Protein AF-A0A0F5L695-F1 (afdb_monomer)

Sequence (69 aa):
MVTSTMSKELSMTTEGHIAALERRHQEL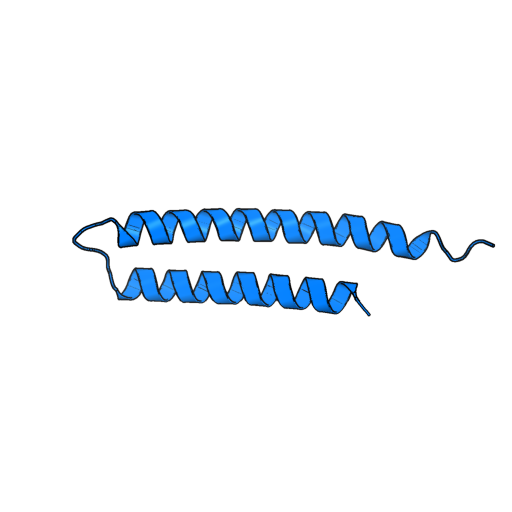DRQIQAEMQNRQYDDLMVSALKRKKLEVKDELARFNIADRH

Mean predicted aligned error: 9.99 Å

InterPro domains:
  IPR007420 Protein of unknown function DUF465 [PF04325] (19-62)
  IPR038444 DUF465 superfamily [G3DSA:6.10.280.50] (6-68)

Radius of gyration: 16.96 Å; Cα contacts (8 Å, |Δi|>4): 25; chains: 1; bounding box: 42×17×51 Å

Structure (mmCIF, N/CA/C/O backbone):
data_AF-A0A0F5L695-F1
#
_entry.id   AF-A0A0F5L695-F1
#
loop_
_atom_site.group_PDB
_atom_site.id
_atom_site.type_symbol
_atom_site.label_atom_id
_atom_site.label_alt_id
_atom_site.label_comp_id
_atom_site.label_asym_id
_atom_site.label_entity_id
_atom_site.label_seq_id
_atom_site.pdbx_PDB_ins_code
_atom_site.Cartn_x
_atom_site.Cartn_y
_atom_site.Cartn_z
_atom_site.occupancy
_atom_site.B_iso_or_equiv
_atom_site.auth_seq_id
_atom_site.auth_comp_id
_atom_site.auth_asym_id
_atom_site.auth_atom_id
_atom_site.pdbx_PDB_model_num
ATOM 1 N N . MET A 1 1 ? 27.934 -4.846 -31.814 1.00 43.91 1 MET A N 1
ATOM 2 C CA . MET A 1 1 ? 27.573 -4.822 -30.379 1.00 43.91 1 MET A CA 1
ATOM 3 C C . MET A 1 1 ? 26.586 -3.679 -30.121 1.00 43.91 1 MET A C 1
ATOM 5 O O . MET A 1 1 ? 27.001 -2.646 -29.622 1.00 43.91 1 MET A O 1
ATOM 9 N N . VAL A 1 2 ? 25.311 -3.798 -30.518 1.00 50.38 2 VAL A N 1
ATOM 10 C CA . VAL A 1 2 ? 24.323 -2.700 -30.338 1.00 50.38 2 VAL A CA 1
ATOM 11 C C . VAL A 1 2 ? 22.940 -3.162 -29.860 1.00 50.38 2 VAL A C 1
ATOM 13 O O . VAL A 1 2 ? 22.002 -2.379 -29.855 1.00 50.38 2 VAL A O 1
ATOM 16 N N . THR A 1 3 ? 22.785 -4.411 -29.418 1.00 45.16 3 THR A N 1
ATOM 17 C CA . THR A 1 3 ? 21.479 -4.935 -28.974 1.00 45.16 3 THR A CA 1
ATOM 18 C C . THR A 1 3 ? 21.243 -4.858 -27.460 1.00 45.16 3 THR A C 1
ATOM 20 O O . THR A 1 3 ? 20.151 -5.182 -27.016 1.00 45.16 3 THR A O 1
ATOM 23 N N . SER A 1 4 ? 22.207 -4.397 -26.651 1.00 51.44 4 SER A N 1
ATOM 24 C CA . SER A 1 4 ? 22.076 -4.413 -25.178 1.00 51.44 4 SER A CA 1
ATOM 25 C C . SER A 1 4 ? 21.402 -3.187 -24.547 1.00 51.44 4 SER A C 1
ATOM 27 O O . SER A 1 4 ? 21.179 -3.197 -23.340 1.00 51.44 4 SER A O 1
ATOM 29 N N . THR A 1 5 ? 21.071 -2.133 -25.299 1.00 54.41 5 THR A N 1
ATOM 30 C CA . THR A 1 5 ? 20.538 -0.890 -24.700 1.00 54.41 5 THR A CA 1
ATOM 31 C C . THR A 1 5 ? 19.026 -0.940 -24.435 1.00 54.41 5 THR A C 1
ATOM 33 O O . THR A 1 5 ? 18.560 -0.326 -23.483 1.00 54.41 5 THR A O 1
ATOM 36 N N . MET A 1 6 ? 18.261 -1.727 -25.203 1.00 51.84 6 MET A N 1
ATOM 37 C CA . MET A 1 6 ? 16.788 -1.783 -25.108 1.00 51.84 6 MET A CA 1
ATOM 38 C C . MET A 1 6 ? 16.277 -2.436 -23.808 1.00 51.84 6 MET A C 1
ATOM 40 O O . MET A 1 6 ? 15.205 -2.093 -23.321 1.00 51.84 6 MET A O 1
ATOM 44 N N . SER A 1 7 ? 17.047 -3.342 -23.199 1.00 53.53 7 SER A N 1
ATOM 45 C CA . SER A 1 7 ? 16.647 -4.033 -21.961 1.00 53.53 7 SER A CA 1
ATOM 46 C C . SER A 1 7 ? 16.684 -3.133 -20.719 1.00 53.53 7 SER A C 1
ATOM 48 O O . SER A 1 7 ? 16.066 -3.460 -19.713 1.00 53.53 7 SER A O 1
ATOM 50 N N . LYS A 1 8 ? 17.398 -1.998 -20.770 1.00 53.00 8 LYS A N 1
ATOM 51 C CA . LYS A 1 8 ? 17.633 -1.128 -19.603 1.00 53.00 8 LYS A CA 1
ATOM 52 C C . LYS A 1 8 ? 16.604 -0.001 -19.438 1.00 53.00 8 LYS A C 1
ATOM 54 O O . LYS A 1 8 ? 16.513 0.596 -18.370 1.00 53.00 8 LYS A O 1
ATOM 59 N N . GLU A 1 9 ? 15.814 0.288 -20.470 1.00 52.31 9 GLU A N 1
ATOM 60 C CA . GLU A 1 9 ? 14.735 1.289 -20.399 1.00 52.31 9 GLU A CA 1
ATOM 61 C C . GLU A 1 9 ? 13.435 0.697 -19.825 1.00 52.31 9 GLU A C 1
ATOM 63 O O . GLU A 1 9 ? 12.680 1.379 -19.126 1.00 52.31 9 GLU A O 1
ATOM 68 N N . LEU A 1 10 ? 13.216 -0.607 -20.031 1.00 53.78 10 LEU A N 1
ATOM 69 C CA . LEU A 1 10 ? 12.128 -1.355 -19.398 1.00 53.78 10 LEU A CA 1
ATOM 70 C C . LEU A 1 10 ? 12.304 -1.413 -17.872 1.00 53.78 10 LEU A C 1
ATOM 72 O O . LEU A 1 10 ? 11.339 -1.147 -17.160 1.00 53.78 10 LEU A O 1
ATOM 76 N N . SER A 1 11 ? 13.533 -1.617 -17.375 1.00 55.09 11 SER A N 1
ATOM 77 C CA . SER A 1 11 ? 13.818 -1.688 -15.932 1.00 55.09 11 SER A CA 1
ATOM 78 C C . SER A 1 11 ? 13.547 -0.375 -15.182 1.00 55.09 11 SER A C 1
ATOM 80 O O . SER A 1 11 ? 13.048 -0.388 -14.062 1.00 55.09 11 SER A O 1
ATOM 82 N N . MET A 1 12 ? 13.802 0.789 -15.799 1.00 60.31 12 MET A N 1
ATOM 83 C CA . MET A 1 12 ? 13.457 2.078 -15.169 1.00 60.31 12 MET A CA 1
ATOM 84 C C . MET A 1 12 ? 11.942 2.314 -15.111 1.00 60.31 12 MET A C 1
ATOM 86 O O . MET A 1 12 ? 11.435 2.936 -14.175 1.00 60.31 12 MET A O 1
ATOM 90 N N . THR A 1 13 ? 11.205 1.815 -16.104 1.00 61.25 13 THR A N 1
ATOM 91 C CA . THR A 1 13 ? 9.747 1.973 -16.166 1.00 61.25 13 THR A CA 1
ATOM 92 C C . THR A 1 13 ? 9.043 1.037 -15.176 1.00 61.25 13 THR A C 1
ATOM 94 O O . THR A 1 13 ? 8.043 1.429 -14.564 1.00 61.25 13 THR A O 1
ATOM 97 N N . THR A 1 14 ? 9.580 -0.171 -14.966 1.00 66.31 14 THR A N 1
ATOM 98 C CA . THR A 1 14 ? 9.094 -1.116 -13.951 1.00 66.31 14 THR A CA 1
ATOM 99 C C . THR A 1 14 ? 9.403 -0.627 -12.538 1.00 66.31 14 THR A C 1
ATOM 101 O O . THR A 1 14 ? 8.498 -0.635 -11.705 1.00 66.31 14 THR A O 1
ATOM 104 N N . GLU A 1 15 ? 10.597 -0.085 -12.274 1.00 67.88 15 GLU A N 1
ATOM 105 C CA . GLU A 1 15 ? 10.940 0.525 -10.976 1.00 67.88 15 GLU A CA 1
ATOM 106 C C . GLU A 1 15 ? 9.983 1.659 -10.578 1.00 67.88 15 GLU A C 1
ATOM 108 O O . GLU A 1 15 ? 9.532 1.712 -9.433 1.00 67.88 15 GLU A O 1
ATOM 113 N N . GLY A 1 16 ? 9.600 2.538 -11.512 1.00 69.75 16 GLY A N 1
ATOM 114 C CA . GLY A 1 16 ? 8.635 3.610 -11.237 1.00 69.75 16 GLY A CA 1
ATOM 115 C C . GLY A 1 16 ? 7.232 3.094 -10.889 1.00 69.75 16 GLY A C 1
ATOM 116 O O . GLY A 1 16 ? 6.584 3.614 -9.976 1.00 69.75 16 GLY A O 1
ATOM 117 N N . HIS A 1 17 ? 6.773 2.042 -11.576 1.00 71.31 17 HIS A N 1
ATOM 118 C CA . HIS A 1 17 ? 5.498 1.384 -11.270 1.00 71.31 17 HIS A CA 1
ATOM 119 C C . HIS A 1 17 ? 5.537 0.660 -9.921 1.00 71.31 17 HIS A C 1
ATOM 121 O O . HIS A 1 17 ? 4.608 0.799 -9.124 1.00 71.31 17 HIS A O 1
ATOM 127 N N . ILE A 1 18 ? 6.622 -0.062 -9.635 1.00 75.44 18 ILE A N 1
ATOM 128 C CA . ILE A 1 18 ? 6.829 -0.757 -8.361 1.00 75.44 18 ILE A CA 1
ATOM 129 C C . ILE A 1 18 ? 6.866 0.253 -7.214 1.00 75.44 18 ILE A C 1
ATOM 131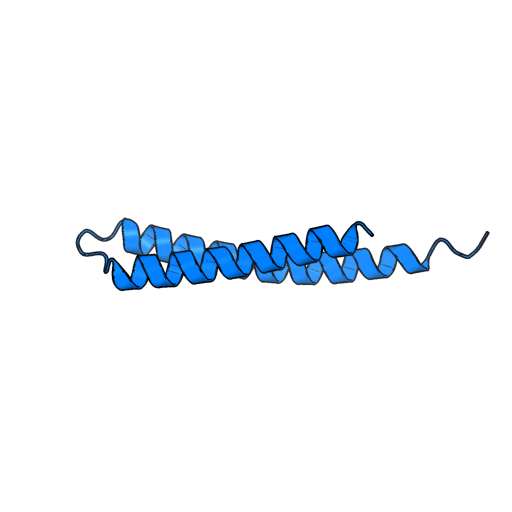 O O . ILE A 1 18 ? 6.154 0.062 -6.235 1.00 75.44 18 ILE A O 1
ATOM 135 N N . ALA A 1 19 ? 7.583 1.371 -7.356 1.00 79.62 19 ALA A N 1
ATOM 136 C CA . ALA A 1 19 ? 7.635 2.424 -6.342 1.00 79.62 19 ALA A CA 1
ATOM 137 C C . ALA A 1 19 ? 6.252 3.045 -6.058 1.00 79.62 19 ALA A C 1
ATOM 139 O O . ALA A 1 19 ? 5.918 3.351 -4.909 1.00 79.62 19 ALA A O 1
ATOM 140 N N . ALA A 1 20 ? 5.418 3.214 -7.090 1.00 80.12 20 ALA A N 1
ATOM 141 C CA . ALA A 1 20 ? 4.049 3.697 -6.929 1.00 80.12 20 ALA A CA 1
ATOM 142 C C . ALA A 1 20 ? 3.158 2.675 -6.199 1.00 80.12 20 ALA A C 1
ATOM 144 O O . ALA A 1 20 ? 2.406 3.054 -5.293 1.00 80.12 20 ALA A O 1
ATOM 145 N N . LEU A 1 21 ? 3.259 1.385 -6.548 1.00 80.44 21 LEU A N 1
ATOM 146 C CA . LEU A 1 21 ? 2.548 0.326 -5.832 1.00 80.44 21 LEU A CA 1
ATOM 147 C C . LEU A 1 21 ? 3.063 0.154 -4.395 1.00 80.44 21 LEU A C 1
ATOM 149 O O . LEU A 1 21 ? 2.248 -0.017 -3.493 1.00 80.44 21 LEU A O 1
ATOM 153 N N . GLU A 1 22 ? 4.371 0.253 -4.146 1.00 78.12 22 GLU A N 1
ATOM 154 C CA . GLU A 1 22 ? 4.958 0.199 -2.802 1.00 78.12 22 GLU A CA 1
ATOM 155 C C . GLU A 1 22 ? 4.441 1.329 -1.917 1.00 78.12 22 GLU A C 1
ATOM 157 O O . GLU A 1 22 ? 4.070 1.086 -0.768 1.00 78.12 22 GLU A O 1
ATOM 162 N N . ARG A 1 23 ? 4.332 2.554 -2.448 1.00 84.25 23 ARG A N 1
ATOM 163 C CA . ARG A 1 23 ? 3.709 3.659 -1.707 1.00 84.25 23 ARG A CA 1
ATOM 164 C C . ARG A 1 23 ? 2.253 3.371 -1.365 1.00 84.25 23 ARG A C 1
ATOM 166 O O . ARG A 1 23 ? 1.852 3.567 -0.219 1.00 84.25 23 ARG A O 1
ATOM 173 N N . ARG A 1 24 ? 1.475 2.860 -2.324 1.00 82.00 24 ARG A N 1
ATOM 174 C CA . ARG A 1 24 ? 0.088 2.427 -2.0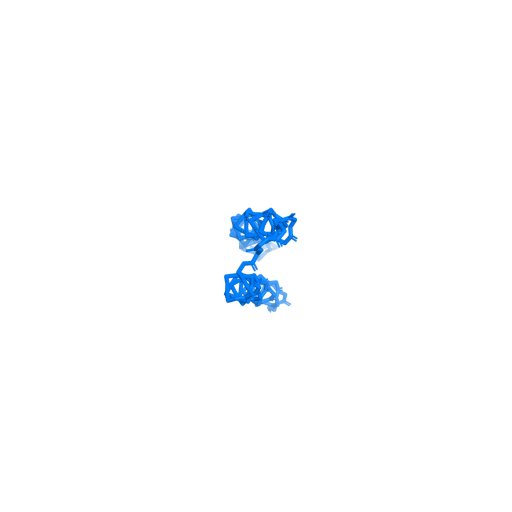79 1.00 82.00 24 ARG A CA 1
ATOM 175 C C . ARG A 1 24 ? 0.014 1.327 -1.026 1.00 82.00 24 ARG A C 1
ATOM 177 O O . ARG A 1 24 ? -0.855 1.362 -0.159 1.00 82.00 24 ARG A O 1
ATOM 184 N N . HIS A 1 25 ? 0.937 0.373 -1.075 1.00 82.12 25 HIS A N 1
ATOM 185 C CA . HIS A 1 25 ? 1.030 -0.707 -0.107 1.00 82.12 25 HIS A CA 1
ATOM 186 C C . HIS A 1 25 ? 1.369 -0.175 1.290 1.00 82.12 25 HIS A C 1
ATOM 188 O O . HIS A 1 25 ? 0.719 -0.572 2.252 1.00 82.12 25 HIS A O 1
ATOM 194 N N . GLN A 1 26 ? 2.346 0.728 1.426 1.00 81.31 26 GLN A N 1
ATOM 195 C CA . GLN A 1 26 ? 2.678 1.366 2.705 1.00 81.31 26 GLN A CA 1
ATOM 196 C C . GLN A 1 26 ? 1.495 2.139 3.287 1.00 81.31 26 GLN A C 1
ATOM 198 O O . GLN A 1 26 ? 1.267 2.092 4.494 1.00 81.31 26 GLN A O 1
ATOM 203 N N . GLU A 1 27 ? 0.729 2.834 2.449 1.00 85.38 27 GLU A N 1
ATOM 204 C CA . GLU A 1 27 ? -0.451 3.573 2.890 1.00 85.38 27 GLU A CA 1
ATOM 205 C C . GLU A 1 27 ? -1.585 2.642 3.342 1.00 85.38 27 GLU A C 1
ATOM 207 O O . GLU A 1 27 ? -2.214 2.889 4.373 1.00 85.38 27 GLU A O 1
ATOM 212 N N . LEU A 1 28 ? -1.815 1.538 2.624 1.00 82.31 28 LEU A N 1
ATOM 213 C CA . LEU A 1 28 ? -2.742 0.485 3.048 1.00 82.31 28 LEU A CA 1
ATOM 214 C C . LEU A 1 28 ? -2.278 -0.185 4.345 1.00 82.31 28 LEU A C 1
ATOM 216 O O . LEU A 1 28 ? -3.091 -0.414 5.232 1.00 82.31 28 LEU A O 1
ATOM 220 N N . ASP A 1 29 ? -0.982 -0.466 4.487 1.00 81.75 29 ASP A N 1
ATOM 221 C CA . ASP A 1 29 ? -0.416 -1.073 5.692 1.00 81.75 29 ASP A CA 1
ATOM 222 C C . ASP A 1 29 ? -0.560 -0.158 6.911 1.00 81.75 29 ASP A C 1
ATOM 224 O O . ASP A 1 29 ? -1.000 -0.610 7.966 1.00 81.75 29 ASP A O 1
ATOM 228 N N . ARG A 1 30 ? -0.300 1.145 6.745 1.00 85.81 30 ARG A N 1
ATOM 229 C CA . ARG A 1 30 ? -0.545 2.152 7.785 1.00 85.81 30 ARG A CA 1
ATOM 230 C C . ARG A 1 30 ? -2.009 2.224 8.188 1.00 85.81 30 ARG A C 1
ATOM 232 O O . ARG A 1 30 ? -2.287 2.286 9.380 1.00 85.81 30 ARG A O 1
ATOM 239 N N . GLN A 1 31 ? -2.928 2.216 7.224 1.00 82.69 31 GLN A N 1
ATOM 240 C CA . GLN A 1 31 ? -4.363 2.219 7.513 1.00 82.69 31 GLN A CA 1
ATOM 241 C C . GLN A 1 31 ? -4.777 0.952 8.263 1.00 82.69 31 GLN A C 1
ATOM 243 O O . GLN A 1 31 ? -5.487 1.049 9.255 1.00 82.69 31 GLN A O 1
ATOM 248 N N . ILE A 1 32 ? -4.270 -0.219 7.862 1.00 82.31 32 ILE A N 1
ATOM 249 C CA . ILE A 1 32 ? -4.508 -1.485 8.571 1.00 82.31 32 ILE A CA 1
ATOM 250 C C . ILE A 1 32 ? -3.949 -1.431 9.988 1.00 82.31 32 ILE A C 1
ATOM 252 O O . ILE A 1 32 ? -4.628 -1.851 10.913 1.00 82.31 32 ILE A O 1
ATOM 256 N N . GLN A 1 33 ? -2.723 -0.942 10.171 1.00 82.88 33 GLN A N 1
ATOM 257 C CA . GLN A 1 33 ? -2.093 -0.816 11.485 1.00 82.88 33 GLN A CA 1
ATOM 258 C C . GLN A 1 33 ? -2.891 0.127 12.389 1.00 82.88 33 GLN A C 1
ATOM 260 O O . GLN A 1 33 ? -3.173 -0.230 13.527 1.00 82.88 33 GLN A O 1
ATOM 265 N N . ALA A 1 34 ? -3.293 1.294 11.880 1.00 83.56 34 ALA A N 1
ATOM 266 C CA . ALA A 1 34 ? -4.091 2.266 12.623 1.00 83.56 34 ALA A CA 1
ATOM 267 C C . ALA A 1 34 ? -5.469 1.704 13.008 1.00 83.56 34 ALA A C 1
ATOM 269 O O . ALA A 1 34 ? -5.874 1.829 14.161 1.00 83.56 34 ALA A O 1
ATOM 270 N N . GLU A 1 35 ? -6.143 1.031 12.070 1.00 80.75 35 GLU A N 1
ATOM 271 C CA . GLU A 1 35 ? -7.388 0.301 12.319 1.00 80.75 35 GLU A CA 1
ATOM 272 C C . GLU A 1 35 ? -7.183 -0.789 13.371 1.00 80.75 35 GLU A C 1
ATOM 274 O O . GLU A 1 35 ? -7.861 -0.774 14.384 1.00 80.75 35 GLU A O 1
ATOM 279 N N . MET A 1 36 ? -6.198 -1.679 13.211 1.00 79.31 36 MET A N 1
ATOM 280 C CA . MET A 1 36 ? -5.923 -2.776 14.152 1.00 79.31 36 MET A CA 1
ATOM 281 C C . MET A 1 36 ? -5.516 -2.303 15.554 1.00 79.31 36 MET A C 1
ATOM 283 O O . MET A 1 36 ? -5.717 -3.034 16.522 1.00 79.31 36 MET A O 1
ATOM 287 N N . GLN A 1 37 ? -4.918 -1.115 15.681 1.00 80.19 37 GLN A N 1
ATOM 288 C CA . GLN A 1 37 ? -4.632 -0.503 16.982 1.00 80.19 37 GLN A CA 1
ATOM 289 C C . GLN A 1 3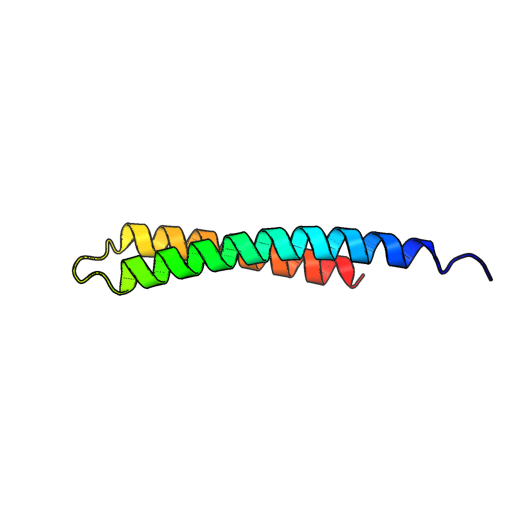7 ? -5.872 0.119 17.628 1.00 80.19 37 GLN A C 1
ATOM 291 O O . GLN A 1 37 ? -5.877 0.370 18.836 1.00 80.19 37 GLN A O 1
ATOM 296 N N . ASN A 1 38 ? -6.927 0.358 16.854 1.00 77.25 38 ASN A N 1
ATOM 297 C CA . ASN A 1 38 ? -8.177 0.856 17.380 1.00 77.25 38 ASN A CA 1
ATOM 298 C C . ASN A 1 38 ? -8.898 -0.269 18.137 1.00 77.25 38 ASN A C 1
ATOM 300 O O . ASN A 1 38 ? -9.103 -1.370 17.632 1.00 77.25 38 ASN A O 1
ATOM 304 N N . ARG A 1 39 ? -9.307 -0.008 19.382 1.00 67.44 39 ARG A N 1
ATOM 305 C CA . ARG A 1 39 ? -9.912 -1.019 20.276 1.00 67.44 39 ARG A CA 1
ATOM 306 C C . ARG A 1 39 ? -11.250 -1.564 19.759 1.00 67.44 39 ARG A C 1
ATOM 308 O O . ARG A 1 39 ? -11.741 -2.570 20.260 1.00 67.44 39 ARG A O 1
ATOM 315 N N . GLN A 1 40 ? -11.828 -0.867 18.790 1.00 69.62 40 GLN A N 1
ATOM 316 C CA . GLN A 1 40 ? -13.124 -1.117 18.180 1.00 69.62 40 GLN A CA 1
ATOM 317 C C . GLN A 1 40 ? -12.989 -1.357 16.670 1.00 69.62 40 GLN A C 1
ATOM 319 O O . GLN A 1 40 ? -13.889 -1.003 15.919 1.00 69.62 40 GLN A O 1
ATOM 324 N N . TYR A 1 41 ? -11.841 -1.879 16.227 1.00 67.94 41 TYR A N 1
ATOM 325 C CA . TYR A 1 41 ? -11.576 -2.103 14.810 1.00 67.94 41 TYR A CA 1
ATOM 326 C C . TYR A 1 41 ? -12.689 -2.926 14.159 1.00 67.94 41 TYR A C 1
ATOM 328 O O . TYR A 1 41 ? -13.122 -3.955 14.686 1.00 67.94 41 TYR A O 1
ATOM 336 N N . ASP A 1 42 ? -13.149 -2.461 13.003 1.00 74.44 42 ASP A N 1
ATOM 337 C CA . ASP A 1 42 ? -14.143 -3.173 12.219 1.00 74.44 42 ASP A CA 1
ATOM 338 C C . ASP A 1 42 ? -13.449 -4.334 11.505 1.00 74.44 42 ASP A C 1
ATOM 340 O O . ASP A 1 42 ? -12.666 -4.145 10.570 1.00 74.44 42 ASP A O 1
ATOM 344 N N . ASP A 1 43 ? -13.743 -5.564 11.930 1.00 75.69 43 ASP A N 1
ATOM 345 C CA . ASP A 1 43 ? -13.164 -6.782 11.345 1.00 75.69 43 ASP A CA 1
ATOM 346 C C . ASP A 1 43 ? -13.418 -6.847 9.822 1.00 75.69 43 ASP A C 1
ATOM 348 O O . ASP A 1 43 ? -12.547 -7.221 9.034 1.00 75.69 43 ASP A O 1
ATOM 352 N N . LEU A 1 44 ? -14.579 -6.342 9.383 1.00 82.00 44 LEU A N 1
ATOM 353 C CA . LEU A 1 44 ? -14.941 -6.138 7.976 1.00 82.00 44 LEU A CA 1
ATOM 354 C C . LEU A 1 44 ? -13.977 -5.197 7.238 1.00 82.00 44 LEU A C 1
ATOM 356 O O . LEU A 1 44 ? -13.571 -5.489 6.110 1.00 82.00 44 LEU A O 1
ATOM 360 N N . MET A 1 45 ? -13.594 -4.085 7.865 1.00 79.56 45 MET A N 1
ATOM 361 C CA . MET A 1 45 ? -12.727 -3.071 7.269 1.00 79.56 45 MET A CA 1
ATOM 362 C C . MET A 1 45 ? -11.274 -3.552 7.217 1.00 79.56 45 MET A C 1
ATOM 364 O O . MET A 1 45 ? -10.628 -3.448 6.171 1.00 79.56 45 MET A O 1
ATOM 368 N N . VAL A 1 46 ? -10.792 -4.202 8.281 1.00 81.19 46 VAL A N 1
ATOM 369 C CA . VAL A 1 46 ? -9.480 -4.871 8.305 1.00 81.19 46 VAL A CA 1
ATOM 370 C C . VAL A 1 46 ? -9.410 -5.987 7.261 1.00 81.19 46 VAL A C 1
ATOM 372 O O . VAL A 1 46 ? -8.398 -6.117 6.570 1.00 81.19 46 VAL A O 1
ATOM 375 N N . SER A 1 47 ? -10.475 -6.775 7.097 1.00 81.75 47 SER A N 1
ATOM 376 C CA . SER A 1 47 ? -10.548 -7.832 6.084 1.00 81.75 47 SER A CA 1
ATOM 377 C C . SER A 1 47 ? -10.513 -7.256 4.663 1.00 81.75 47 SER A C 1
ATOM 379 O O . SER A 1 47 ? -9.729 -7.716 3.830 1.00 81.75 47 SER A O 1
ATOM 381 N N . ALA A 1 48 ? -11.264 -6.180 4.396 1.00 84.75 48 ALA A N 1
ATOM 382 C CA . ALA A 1 48 ? -11.232 -5.477 3.112 1.00 84.75 48 ALA A CA 1
ATOM 383 C C . ALA A 1 48 ? -9.852 -4.864 2.810 1.00 84.75 48 ALA A C 1
ATOM 385 O O . ALA A 1 48 ? -9.349 -4.984 1.690 1.00 84.75 48 ALA A O 1
ATOM 386 N N . LEU A 1 49 ? -9.208 -4.252 3.807 1.00 82.69 49 LEU A N 1
ATOM 387 C CA . LEU A 1 49 ? -7.870 -3.685 3.663 1.00 82.69 49 LEU A CA 1
ATOM 388 C C . LEU A 1 49 ? -6.803 -4.769 3.458 1.00 82.69 49 LEU A C 1
ATOM 390 O O . LEU A 1 49 ? -5.951 -4.619 2.583 1.00 82.69 49 LEU A O 1
ATOM 394 N N . LYS A 1 50 ? -6.859 -5.886 4.198 1.00 80.69 50 LYS A N 1
ATOM 395 C CA . LYS A 1 50 ? -5.976 -7.046 3.978 1.00 80.69 50 LYS A CA 1
ATOM 396 C C . LYS A 1 50 ? -6.128 -7.602 2.569 1.00 80.69 50 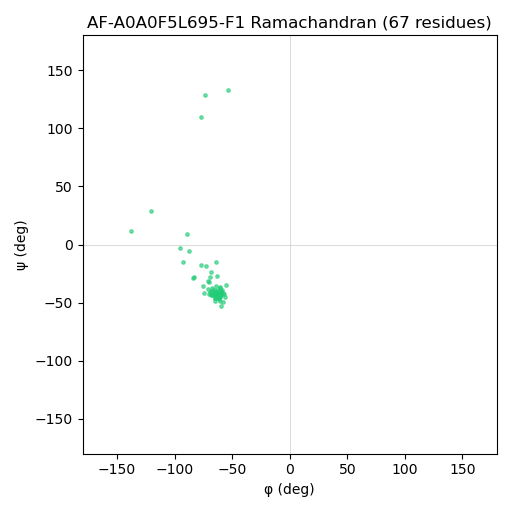LYS A C 1
ATOM 398 O O . LYS A 1 50 ? -5.124 -7.953 1.960 1.00 80.69 50 LYS A O 1
ATOM 403 N N . ARG A 1 51 ? -7.356 -7.651 2.046 1.00 85.62 51 ARG A N 1
ATOM 404 C CA . ARG A 1 51 ? -7.651 -8.120 0.688 1.00 85.62 51 ARG A CA 1
ATOM 405 C C . ARG A 1 51 ? -7.038 -7.199 -0.369 1.00 85.62 51 ARG A C 1
ATOM 407 O O . ARG A 1 51 ? -6.275 -7.680 -1.198 1.00 85.62 51 ARG A O 1
ATOM 414 N N . LYS A 1 52 ? -7.232 -5.881 -0.234 1.00 80.88 52 LYS A N 1
ATOM 415 C CA . LYS A 1 52 ? -6.560 -4.870 -1.072 1.00 80.88 52 LYS A CA 1
ATOM 416 C C . LYS A 1 52 ? -5.038 -4.955 -0.984 1.00 80.88 52 LYS A C 1
ATOM 418 O O . LYS A 1 52 ? -4.354 -4.855 -1.994 1.00 80.88 52 LYS A O 1
ATOM 423 N N . LYS A 1 53 ? -4.490 -5.152 0.217 1.00 80.94 53 LYS A N 1
ATOM 424 C CA . LYS A 1 53 ? -3.046 -5.321 0.421 1.00 80.94 53 LYS A CA 1
ATOM 425 C C . LYS A 1 53 ? -2.521 -6.571 -0.293 1.00 80.94 53 LYS A C 1
ATOM 427 O O . LYS A 1 53 ? -1.428 -6.532 -0.849 1.00 80.94 53 LYS A O 1
ATOM 432 N N . LEU A 1 54 ? -3.289 -7.661 -0.281 1.00 81.19 54 LEU A N 1
ATOM 433 C CA . LEU A 1 54 ? -2.972 -8.895 -1.000 1.00 81.19 54 LEU A CA 1
ATOM 434 C C . LEU A 1 54 ? -2.984 -8.672 -2.514 1.00 81.19 54 LEU A C 1
ATOM 436 O O . LEU A 1 54 ? -2.011 -9.037 -3.155 1.00 81.19 54 LEU A O 1
ATOM 440 N N . GLU A 1 55 ? -3.999 -7.992 -3.053 1.00 80.81 55 GLU A N 1
ATOM 441 C CA . GLU A 1 55 ? -4.066 -7.635 -4.479 1.00 80.81 55 GLU A CA 1
ATOM 442 C C . GLU A 1 55 ? -2.863 -6.793 -4.917 1.00 80.81 55 GLU A C 1
ATOM 444 O O . GLU A 1 55 ? -2.175 -7.172 -5.857 1.00 80.81 55 GLU A O 1
ATOM 449 N N . VAL A 1 56 ? -2.526 -5.727 -4.181 1.00 79.19 56 VAL A N 1
ATOM 450 C CA . VAL A 1 56 ? -1.360 -4.878 -4.494 1.00 79.19 56 VAL A CA 1
ATOM 451 C C . VAL A 1 56 ? -0.057 -5.682 -4.444 1.00 79.19 56 VAL A C 1
ATOM 453 O O . VAL A 1 56 ? 0.851 -5.459 -5.243 1.00 79.19 56 VAL A O 1
ATOM 456 N N . LYS A 1 57 ? 0.050 -6.640 -3.518 1.00 77.75 57 LYS A N 1
ATOM 457 C CA . LYS A 1 57 ? 1.213 -7.525 -3.413 1.00 77.75 57 LYS A CA 1
ATOM 458 C C . LYS A 1 57 ? 1.272 -8.539 -4.563 1.00 77.75 57 LYS A C 1
ATOM 460 O O . LYS A 1 57 ? 2.366 -8.808 -5.052 1.00 77.75 57 LYS A O 1
ATOM 465 N N . ASP A 1 58 ? 0.134 -9.078 -4.994 1.00 80.38 58 ASP A N 1
ATOM 466 C CA . ASP A 1 58 ? 0.012 -9.964 -6.160 1.00 80.38 58 ASP A CA 1
ATOM 467 C C . ASP A 1 58 ? 0.352 -9.228 -7.460 1.00 80.38 58 ASP A C 1
ATOM 469 O O . ASP A 1 58 ? 1.070 -9.759 -8.306 1.00 80.38 58 ASP A O 1
ATOM 473 N N . GLU A 1 59 ? -0.092 -7.978 -7.598 1.00 77.56 59 GLU A N 1
ATOM 474 C CA . GLU A 1 59 ? 0.296 -7.105 -8.703 1.00 77.56 59 GLU A CA 1
ATOM 475 C C . GLU A 1 59 ? 1.813 -6.878 -8.697 1.00 77.56 59 GLU A C 1
ATOM 477 O O . GLU A 1 59 ? 2.465 -7.128 -9.710 1.00 77.56 59 GLU A O 1
ATOM 482 N N . LEU A 1 60 ? 2.407 -6.523 -7.549 1.00 74.81 60 LEU A N 1
ATOM 483 C CA . LEU A 1 60 ? 3.863 -6.380 -7.407 1.00 74.81 60 LEU A CA 1
ATOM 484 C C . LEU A 1 60 ? 4.615 -7.662 -7.792 1.00 74.81 60 LEU A C 1
ATOM 486 O O . LEU A 1 60 ? 5.623 -7.613 -8.497 1.00 74.81 60 LEU A O 1
ATOM 490 N N . ALA A 1 61 ? 4.125 -8.814 -7.325 1.00 77.31 61 ALA A N 1
ATOM 491 C CA . ALA A 1 61 ? 4.717 -10.114 -7.609 1.00 77.31 61 ALA A CA 1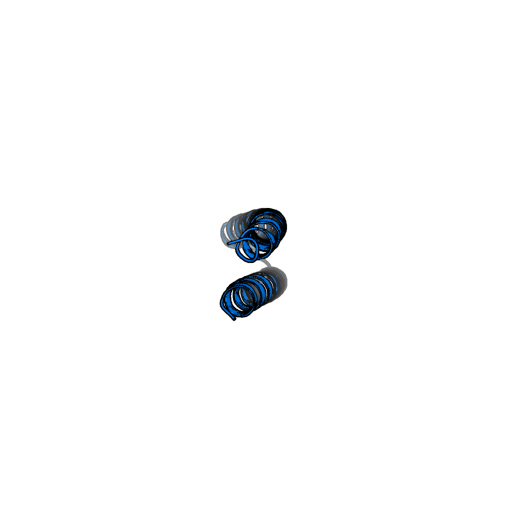
ATOM 49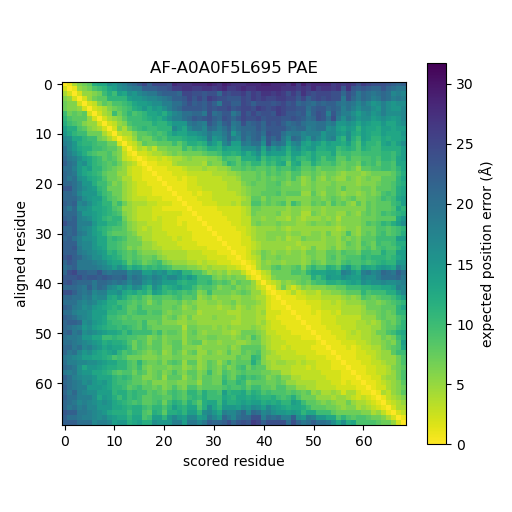2 C C . ALA A 1 61 ? 4.627 -10.445 -9.101 1.00 77.31 61 ALA A C 1
ATOM 494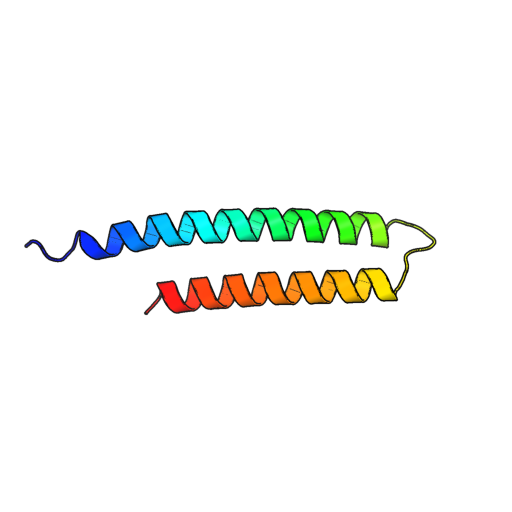 O O . ALA A 1 61 ? 5.616 -10.882 -9.685 1.00 77.31 61 ALA A O 1
ATOM 495 N N . ARG A 1 62 ? 3.484 -10.175 -9.741 1.00 75.56 62 ARG A N 1
ATOM 496 C CA . ARG A 1 62 ? 3.308 -10.326 -11.190 1.00 75.56 62 ARG A CA 1
ATOM 497 C C . ARG A 1 62 ? 4.262 -9.442 -11.980 1.00 75.56 62 ARG A C 1
ATOM 499 O O . ARG A 1 62 ? 4.870 -9.942 -12.919 1.00 75.56 62 ARG A O 1
ATOM 506 N N . PHE A 1 63 ? 4.426 -8.176 -11.599 1.00 68.94 63 PHE A N 1
ATOM 507 C CA . PHE A 1 63 ? 5.368 -7.275 -12.268 1.00 68.94 63 PHE A CA 1
ATOM 508 C C . PHE A 1 63 ? 6.821 -7.742 -12.113 1.00 68.94 63 PHE A C 1
ATOM 510 O O . PHE A 1 63 ? 7.558 -7.750 -13.092 1.00 68.94 63 PHE A O 1
ATOM 517 N N . ASN A 1 64 ? 7.218 -8.211 -10.927 1.00 65.88 64 ASN A N 1
ATOM 518 C CA . ASN A 1 64 ? 8.566 -8.738 -10.680 1.00 65.88 64 ASN A CA 1
ATOM 519 C C . ASN A 1 64 ? 8.834 -10.051 -11.447 1.00 65.88 64 ASN A C 1
ATOM 521 O O . ASN A 1 64 ? 9.922 -10.271 -11.970 1.00 65.88 64 ASN A O 1
ATOM 525 N N . ILE A 1 65 ? 7.826 -10.922 -11.563 1.00 66.31 65 ILE A N 1
ATOM 526 C CA . ILE A 1 65 ? 7.922 -12.153 -12.363 1.00 66.31 65 ILE A CA 1
ATOM 527 C C . ILE A 1 65 ? 8.003 -11.826 -13.861 1.00 66.31 65 ILE A C 1
ATOM 529 O O . ILE A 1 65 ? 8.771 -12.467 -14.572 1.00 66.31 65 ILE A O 1
ATOM 533 N N . ALA A 1 66 ? 7.241 -10.835 -14.334 1.00 61.25 66 ALA A N 1
ATOM 534 C CA . ALA A 1 66 ? 7.232 -10.417 -15.735 1.00 61.25 66 ALA A CA 1
ATOM 535 C C . ALA A 1 66 ? 8.521 -9.693 -16.164 1.00 61.25 66 ALA A C 1
ATOM 537 O O . ALA A 1 66 ? 8.923 -9.825 -17.311 1.00 61.25 66 ALA A O 1
ATOM 538 N N . ASP A 1 67 ? 9.183 -8.968 -15.257 1.00 59.56 67 ASP A N 1
ATOM 539 C CA . ASP A 1 67 ? 10.485 -8.320 -15.499 1.00 59.56 67 ASP A CA 1
ATOM 540 C C . ASP A 1 67 ? 11.634 -9.339 -15.660 1.00 59.56 67 ASP A C 1
ATOM 542 O O . ASP A 1 67 ? 12.639 -9.065 -16.311 1.00 59.56 67 ASP A O 1
ATOM 546 N N . ARG A 1 68 ? 11.474 -10.552 -15.110 1.00 52.91 68 ARG A N 1
ATOM 547 C CA . ARG A 1 68 ? 12.495 -11.613 -15.134 1.00 52.91 68 ARG A CA 1
ATOM 548 C C . ARG A 1 68 ? 12.452 -12.557 -16.346 1.00 52.91 68 ARG A C 1
ATOM 550 O O . ARG A 1 68 ? 13.182 -13.551 -16.320 1.00 52.91 68 ARG A O 1
ATOM 557 N N . HIS A 1 69 ? 11.650 -12.290 -17.377 1.00 43.66 69 HIS A N 1
ATOM 558 C CA . HIS A 1 69 ? 11.502 -13.177 -18.542 1.00 43.66 69 HIS A CA 1
ATOM 559 C C . HIS A 1 69 ? 11.749 -12.460 -19.874 1.00 43.66 69 HIS A C 1
ATOM 561 O O . HIS A 1 69 ? 12.226 -13.147 -20.810 1.00 43.66 69 HIS A O 1
#

Organism: NCBI:txid361041

Foldseek 3Di:
DPPPPVLVVVVVVLVVVLVVLVVVLVVLVVVLVVLVPPPPRDPVVNVVSVVVNVVSVVVSVVSVVVSVD

Secondary structure (DSSP, 8-state):
--SSSTHHHHHHHHHHHHHHHHHHHHHHHHHHHHHHHSTT--HHHHHHHHHHHHHHHHHHHHHHHHHT-

Solvent-accessible surface area (backbone atoms only — not comparable to full-atom values): 4007 Å² total; per-residue (Å²): 142,80,80,77,64,70,70,60,59,54,53,57,55,48,51,55,52,48,53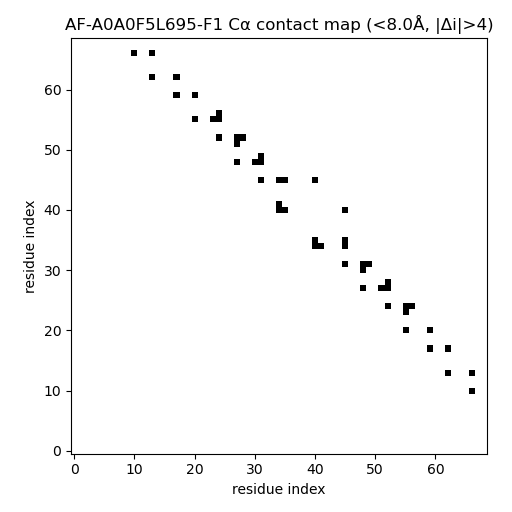,54,50,50,53,52,44,53,52,47,50,50,50,41,51,56,40,69,70,38,96,78,51,53,67,68,56,49,50,53,44,52,50,52,47,49,50,55,49,51,52,52,48,50,52,56,57,61,75,74,113

pLDDT: mean 71.99, std 12.09, range [43.66, 85.81]

Nearest PDB structures (foldseek):
  3lay-assembly1_J  TM=8.418E-01  e=1.087E+00  Salmonella enterica subsp. enterica serovar Typhimurium
  3lay-assembly1_G  TM=7.991E-01  e=1.617E+00  Salmonella enterica subsp. enterica serovar Typhimurium
  2q0o-assembly1_C  TM=8.676E-01  e=3.825E+00  Sinorhizobium fredii NGR234